Protein AF-A0AAQ3JNX9-F1 (afdb_monomer_lite)

Structure (mmCIF, N/CA/C/O backbone):
data_AF-A0AAQ3JNX9-F1
#
_entry.id   AF-A0AAQ3JNX9-F1
#
loop_
_atom_site.group_PDB
_atom_site.id
_atom_site.type_symbol
_atom_site.label_atom_id
_atom_site.label_alt_id
_atom_site.label_comp_id
_atom_site.label_asym_id
_atom_site.label_entity_id
_atom_site.label_seq_id
_atom_site.pdbx_PDB_ins_code
_atom_site.Cartn_x
_atom_site.Cartn_y
_atom_site.Cartn_z
_atom_site.occupancy
_atom_site.B_iso_or_equiv
_atom_site.auth_seq_id
_atom_site.auth_comp_id
_atom_site.auth_asym_id
_atom_site.auth_atom_id
_atom_site.pdbx_PDB_model_num
ATOM 1 N N . MET A 1 1 ? -13.670 13.241 3.185 1.00 81.19 1 MET A N 1
ATOM 2 C CA . MET A 1 1 ? -13.989 12.649 1.870 1.00 81.19 1 MET A CA 1
ATOM 3 C C . MET A 1 1 ? -12.731 11.916 1.451 1.00 81.19 1 MET A C 1
ATOM 5 O O . MET A 1 1 ? -11.894 12.540 0.821 1.00 81.19 1 MET A O 1
ATOM 9 N N . PHE A 1 2 ? -12.562 10.643 1.827 1.00 93.56 2 PHE A N 1
ATOM 10 C CA . PHE A 1 2 ? -11.253 9.971 1.750 1.00 93.56 2 PHE A CA 1
ATOM 11 C C . PHE A 1 2 ? -10.531 10.189 0.409 1.00 93.56 2 PHE A C 1
ATOM 13 O O . PHE A 1 2 ? -9.43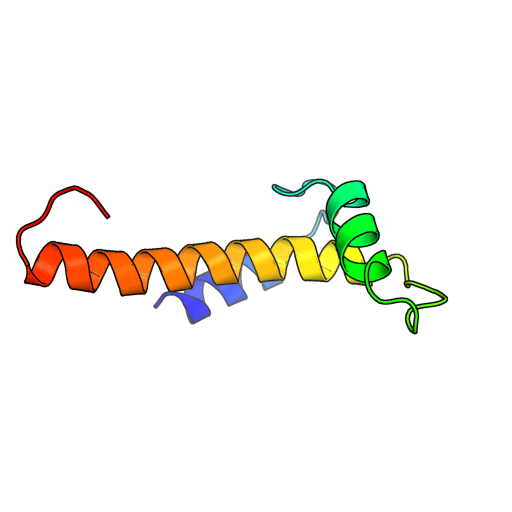9 10.742 0.383 1.00 93.56 2 PHE A O 1
ATOM 20 N N . TRP A 1 3 ? -11.185 9.866 -0.709 1.00 94.62 3 TRP A N 1
ATOM 21 C CA . TRP A 1 3 ? -10.592 10.013 -2.039 1.00 94.62 3 TRP A CA 1
ATOM 22 C C . TRP A 1 3 ? -10.261 11.456 -2.417 1.00 94.62 3 TRP A C 1
ATOM 24 O O . TRP A 1 3 ? -9.191 11.700 -2.960 1.00 94.62 3 TRP A O 1
ATOM 34 N N . ALA A 1 4 ? -11.131 12.419 -2.109 1.00 95.81 4 ALA A N 1
ATOM 35 C CA . ALA A 1 4 ? -10.861 13.827 -2.409 1.00 95.81 4 ALA A CA 1
ATOM 36 C C . ALA A 1 4 ? -9.633 14.343 -1.642 1.00 95.81 4 ALA A C 1
ATOM 38 O O . ALA A 1 4 ? -8.831 15.099 -2.188 1.00 95.81 4 ALA A O 1
ATOM 39 N N . ASP A 1 5 ? -9.474 13.896 -0.395 1.00 95.00 5 ASP A N 1
ATOM 40 C CA . ASP A 1 5 ? -8.327 14.235 0.441 1.00 95.00 5 ASP A CA 1
ATOM 41 C C . ASP A 1 5 ? -7.042 13.582 -0.113 1.00 95.00 5 ASP A C 1
ATOM 43 O O . ASP A 1 5 ? -6.025 14.259 -0.264 1.00 95.00 5 ASP A O 1
ATOM 47 N N . GLN A 1 6 ? -7.106 12.308 -0.529 1.00 94.50 6 GLN A N 1
ATOM 48 C CA . GLN A 1 6 ? -5.979 11.608 -1.162 1.00 94.50 6 GLN A CA 1
ATOM 49 C C . GLN A 1 6 ? -5.553 12.225 -2.503 1.00 94.50 6 GLN A C 1
ATOM 51 O O . GLN A 1 6 ? -4.356 12.342 -2.759 1.00 94.50 6 GLN A O 1
ATOM 56 N N . TYR A 1 7 ? -6.502 12.638 -3.351 1.00 94.00 7 TYR A N 1
ATOM 57 C CA . TYR A 1 7 ? -6.194 13.294 -4.627 1.00 94.00 7 TYR A CA 1
ATOM 58 C C . TYR A 1 7 ? -5.490 14.634 -4.421 1.00 94.00 7 TYR A C 1
ATOM 60 O O . TYR A 1 7 ? -4.487 14.899 -5.079 1.00 94.00 7 TYR A O 1
ATOM 68 N N . ARG A 1 8 ? -5.956 15.444 -3.464 1.00 95.06 8 ARG A N 1
ATOM 69 C CA . ARG A 1 8 ? -5.317 16.725 -3.136 1.00 95.06 8 ARG A CA 1
ATOM 70 C C . ARG A 1 8 ? -3.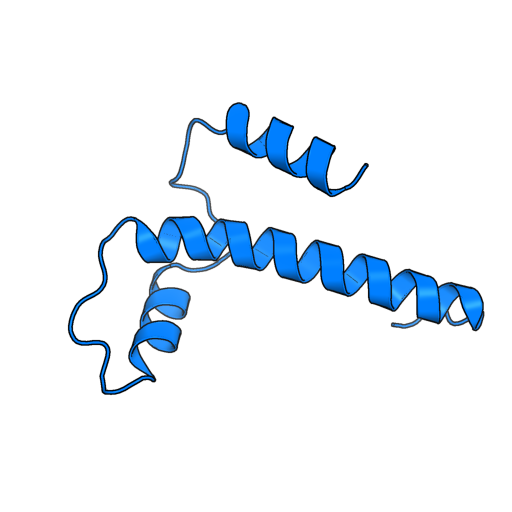869 16.543 -2.678 1.00 95.06 8 ARG A C 1
ATOM 72 O O . ARG A 1 8 ? -3.004 17.325 -3.055 1.00 95.06 8 ARG A O 1
ATOM 79 N N . GLU A 1 9 ? -3.598 15.519 -1.872 1.00 91.44 9 GLU A N 1
ATOM 80 C CA . GLU A 1 9 ? -2.238 15.203 -1.420 1.00 91.44 9 GLU A CA 1
ATOM 81 C C . GLU A 1 9 ? -1.333 14.790 -2.593 1.00 91.44 9 GL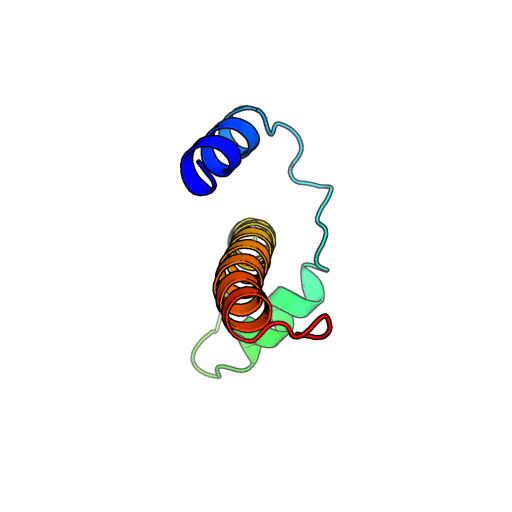U A C 1
ATOM 83 O O . GLU A 1 9 ? -0.194 15.248 -2.689 1.00 91.44 9 GLU A O 1
ATOM 88 N N . ILE A 1 10 ? -1.851 13.988 -3.532 1.00 91.88 10 ILE A N 1
ATOM 89 C CA . ILE A 1 10 ? -1.119 13.593 -4.746 1.00 91.88 10 ILE A CA 1
ATOM 90 C C . ILE A 1 10 ? -0.768 14.817 -5.596 1.00 91.88 10 ILE A C 1
ATOM 92 O O . ILE A 1 10 ? 0.375 14.941 -6.024 1.00 91.88 10 ILE A O 1
ATOM 96 N N . GLU A 1 11 ? -1.710 15.741 -5.803 1.00 92.94 11 GLU A N 1
ATOM 97 C CA . GLU A 1 11 ? -1.475 16.977 -6.567 1.00 92.94 11 GLU A CA 1
ATOM 98 C C . GLU A 1 11 ? -0.395 17.872 -5.941 1.00 92.94 11 GLU A C 1
ATOM 100 O O . GLU A 1 11 ? 0.320 18.576 -6.651 1.00 92.94 11 GLU A O 1
ATOM 105 N N . GLN A 1 12 ? -0.257 17.844 -4.613 1.00 90.75 12 GLN A N 1
ATOM 106 C CA . GLN A 1 12 ? 0.750 18.612 -3.875 1.00 90.75 12 GLN A CA 1
ATOM 107 C C . GLN A 1 12 ? 2.103 17.892 -3.767 1.00 90.75 12 GLN A C 1
ATOM 109 O O . GLN A 1 12 ? 3.101 18.500 -3.367 1.00 90.75 12 GLN A O 1
ATOM 114 N N . THR A 1 13 ? 2.160 16.604 -4.110 1.00 86.31 13 THR A N 1
ATOM 115 C CA . THR A 1 13 ? 3.373 15.796 -3.980 1.00 86.31 13 THR A CA 1
ATOM 116 C C . THR A 1 13 ? 4.378 16.167 -5.068 1.00 86.31 13 THR A C 1
ATOM 118 O O . THR A 1 13 ? 4.134 16.000 -6.259 1.00 86.31 13 THR A O 1
ATOM 121 N N . THR A 1 14 ? 5.544 16.652 -4.644 1.00 82.88 14 THR A N 1
ATOM 122 C CA . THR A 1 14 ? 6.639 17.080 -5.537 1.00 82.88 14 THR A CA 1
ATOM 123 C C . THR A 1 14 ? 7.893 16.216 -5.412 1.00 82.88 14 THR A C 1
ATOM 125 O O . THR A 1 14 ? 8.741 16.240 -6.303 1.00 82.88 14 THR A O 1
ATOM 128 N N . ASP A 1 15 ? 8.008 15.422 -4.341 1.00 80.94 15 ASP A N 1
ATOM 129 C CA . ASP A 1 15 ? 9.120 14.500 -4.114 1.00 80.94 15 ASP A CA 1
ATOM 130 C C . ASP A 1 15 ? 8.619 13.054 -4.076 1.00 80.94 15 ASP A C 1
ATOM 132 O O . ASP A 1 15 ? 7.952 12.628 -3.136 1.00 80.94 15 ASP A O 1
ATOM 136 N N . PHE A 1 16 ? 8.991 12.287 -5.098 1.00 77.31 16 PHE A N 1
ATOM 137 C CA . PHE A 1 16 ? 8.660 10.870 -5.235 1.00 77.31 16 PHE A CA 1
ATOM 138 C C . PHE A 1 16 ? 9.778 9.957 -4.722 1.00 77.31 16 PHE A C 1
ATOM 140 O O . PHE A 1 16 ? 9.865 8.815 -5.147 1.00 77.31 16 PHE A O 1
ATOM 147 N N . ARG A 1 17 ? 10.692 10.441 -3.875 1.00 73.81 17 ARG A N 1
ATOM 148 C CA . ARG A 1 17 ? 11.773 9.606 -3.313 1.00 73.81 17 ARG A CA 1
ATOM 149 C C . ARG A 1 17 ? 11.408 9.003 -1.962 1.00 73.81 17 ARG A C 1
ATOM 151 O O . ARG A 1 17 ? 11.960 7.969 -1.589 1.00 73.81 17 ARG A O 1
ATOM 158 N N . ASN A 1 18 ? 10.479 9.629 -1.244 1.00 76.94 18 ASN A N 1
ATOM 159 C CA . ASN A 1 18 ? 10.044 9.183 0.072 1.00 76.94 18 ASN A CA 1
ATOM 160 C C . ASN A 1 18 ? 8.787 8.326 -0.065 1.00 76.94 18 ASN A C 1
ATOM 162 O O . ASN A 1 18 ? 7.690 8.834 -0.281 1.00 76.94 18 ASN A O 1
ATOM 166 N N . HIS A 1 19 ? 8.960 7.013 0.062 1.00 80.81 19 HIS A N 1
ATOM 167 C CA . HIS A 1 19 ? 7.866 6.049 0.017 1.00 80.81 19 HIS A CA 1
ATOM 168 C C . HIS A 1 19 ? 7.745 5.299 1.336 1.00 80.81 19 HIS A C 1
ATOM 170 O O . HIS A 1 19 ? 8.741 4.797 1.859 1.00 80.81 19 HIS A O 1
ATOM 176 N N . SER A 1 20 ? 6.509 5.123 1.805 1.00 84.38 20 SER A N 1
ATOM 177 C CA . SER A 1 20 ? 6.174 4.258 2.944 1.00 84.38 20 SER A CA 1
ATOM 178 C C . SER A 1 20 ? 6.509 2.780 2.669 1.00 84.38 20 SER A C 1
ATOM 180 O O . SER A 1 20 ? 6.743 2.007 3.597 1.00 84.38 20 SER A O 1
ATOM 182 N N . PHE A 1 21 ? 6.580 2.381 1.389 1.00 91.12 21 PHE A N 1
ATOM 183 C CA . PHE A 1 21 ? 6.850 1.007 0.958 1.00 91.12 21 PHE A CA 1
ATOM 184 C C . PHE A 1 21 ? 8.197 0.864 0.228 1.00 91.12 21 PHE A C 1
ATOM 186 O O . PHE A 1 21 ? 8.510 1.658 -0.663 1.00 91.12 21 PHE A O 1
ATOM 193 N N . PRO A 1 22 ? 8.979 -0.199 0.502 1.00 94.62 22 PRO A N 1
ATOM 194 C CA . PRO A 1 22 ? 10.224 -0.451 -0.219 1.00 94.62 22 PRO A CA 1
ATOM 195 C C . PRO A 1 22 ? 9.984 -0.829 -1.691 1.00 94.62 22 PRO A C 1
ATOM 197 O O . PRO A 1 22 ? 9.486 -1.921 -1.987 1.00 94.62 22 PRO A O 1
ATOM 200 N N . LEU A 1 23 ? 10.443 0.007 -2.631 1.00 95.06 23 LEU A N 1
ATOM 201 C CA . LEU A 1 23 ? 10.278 -0.222 -4.079 1.00 95.06 23 LEU A CA 1
ATOM 202 C C . LEU A 1 23 ? 10.837 -1.573 -4.552 1.00 95.06 23 LEU A C 1
ATOM 204 O O . LEU A 1 23 ? 10.249 -2.239 -5.402 1.00 95.06 23 LEU A O 1
ATOM 208 N N . ALA A 1 24 ? 11.949 -2.026 -3.966 1.00 95.56 24 ALA A N 1
ATOM 209 C CA . ALA A 1 24 ? 12.540 -3.324 -4.289 1.00 95.56 24 ALA A CA 1
ATOM 210 C C . ALA A 1 24 ? 11.615 -4.504 -3.936 1.00 95.56 24 ALA A C 1
ATOM 212 O O . ALA A 1 24 ? 11.627 -5.522 -4.627 1.00 95.56 24 ALA A O 1
ATOM 213 N N . ARG A 1 25 ? 10.807 -4.385 -2.872 1.00 97.69 25 ARG A N 1
ATOM 214 C CA . ARG A 1 25 ? 9.828 -5.414 -2.490 1.00 97.69 25 ARG A CA 1
ATOM 215 C C . ARG A 1 25 ? 8.629 -5.398 -3.427 1.00 97.69 25 ARG A C 1
ATOM 217 O O . ARG A 1 25 ? 8.236 -6.469 -3.872 1.00 97.69 25 ARG A O 1
ATOM 224 N N . ILE A 1 26 ? 8.133 -4.214 -3.787 1.00 97.25 26 ILE A N 1
ATOM 225 C CA . ILE A 1 26 ? 7.074 -4.055 -4.795 1.00 97.25 26 ILE A CA 1
ATOM 226 C C . ILE A 1 26 ? 7.510 -4.705 -6.112 1.00 97.25 26 ILE A C 1
ATOM 228 O O . ILE A 1 26 ? 6.823 -5.583 -6.624 1.00 97.25 26 ILE A O 1
ATOM 232 N N . LYS A 1 27 ? 8.715 -4.378 -6.599 1.00 97.31 27 LYS A N 1
ATOM 233 C CA . LYS A 1 27 ? 9.281 -4.979 -7.813 1.00 97.31 27 LYS A CA 1
ATOM 234 C C . LYS A 1 27 ? 9.385 -6.505 -7.719 1.00 97.31 27 LYS A C 1
ATOM 236 O O . LYS A 1 27 ? 9.084 -7.183 -8.693 1.00 97.31 27 LYS A O 1
ATOM 241 N N . LYS A 1 28 ? 9.796 -7.056 -6.568 1.00 97.88 28 LYS A N 1
ATOM 242 C CA . LYS A 1 28 ? 9.845 -8.515 -6.353 1.00 97.88 28 LYS A CA 1
ATOM 243 C C . LYS A 1 28 ? 8.462 -9.165 -6.415 1.00 97.88 28 LYS A C 1
ATOM 245 O O . LYS A 1 28 ? 8.356 -10.231 -6.998 1.00 97.88 28 LYS A O 1
ATOM 250 N N . ILE A 1 29 ? 7.434 -8.534 -5.843 1.00 98.06 29 ILE A N 1
ATOM 251 C CA . ILE A 1 29 ? 6.051 -9.035 -5.898 1.00 98.06 29 ILE A CA 1
ATOM 252 C C . ILE A 1 29 ? 5.538 -9.010 -7.341 1.00 98.06 29 ILE A C 1
ATOM 254 O O . ILE A 1 29 ? 5.028 -10.014 -7.814 1.00 98.06 29 ILE A O 1
ATOM 258 N N . MET A 1 30 ? 5.752 -7.910 -8.070 1.00 98.06 30 MET A N 1
ATOM 259 C CA . MET A 1 30 ? 5.386 -7.816 -9.491 1.00 98.06 30 MET A CA 1
ATOM 260 C C . MET A 1 30 ? 6.094 -8.877 -10.352 1.00 98.06 30 MET A C 1
ATOM 262 O O . MET A 1 30 ? 5.514 -9.381 -11.301 1.00 98.06 30 MET A O 1
ATOM 266 N N . LYS A 1 31 ? 7.345 -9.224 -10.019 1.00 97.56 31 LYS A N 1
ATOM 267 C CA . LYS A 1 31 ? 8.147 -10.266 -10.687 1.00 97.56 31 LYS A CA 1
ATOM 268 C C . LYS A 1 31 ? 7.849 -11.697 -10.239 1.00 97.56 31 LYS A C 1
ATOM 270 O O . LYS A 1 31 ? 8.509 -12.609 -10.723 1.00 97.56 31 LYS A O 1
ATOM 275 N N . ALA A 1 32 ? 6.927 -11.893 -9.299 1.00 97.81 32 ALA A N 1
ATOM 276 C CA . ALA A 1 32 ? 6.444 -13.231 -8.972 1.00 97.81 32 ALA A CA 1
ATOM 277 C C . ALA A 1 32 ? 5.573 -13.805 -10.101 1.00 97.81 32 ALA A C 1
ATOM 279 O O . ALA A 1 32 ? 5.420 -15.018 -10.183 1.00 97.81 32 ALA A O 1
ATOM 280 N N . ASP A 1 33 ? 5.032 -12.938 -10.960 1.00 97.50 33 ASP A N 1
ATOM 281 C CA . ASP A 1 33 ? 4.415 -13.319 -12.225 1.00 97.50 33 ASP A CA 1
ATOM 282 C C . ASP A 1 33 ? 5.505 -13.541 -13.291 1.00 97.50 33 ASP A C 1
ATOM 284 O O . ASP A 1 33 ? 6.273 -12.626 -13.615 1.00 97.50 33 ASP A O 1
ATOM 288 N N . GLU A 1 34 ? 5.589 -14.770 -13.807 1.00 96.12 34 GLU A N 1
ATOM 289 C CA . GLU A 1 34 ? 6.601 -15.195 -14.782 1.00 96.12 34 GLU A CA 1
ATOM 290 C C . GLU A 1 34 ? 6.452 -14.488 -16.140 1.00 96.12 34 GLU A C 1
ATOM 292 O O . GLU A 1 34 ? 7.443 -14.330 -16.858 1.00 96.12 34 GLU A O 1
ATOM 297 N N . GLU A 1 35 ? 5.255 -13.994 -16.477 1.00 97.62 35 GLU A N 1
ATOM 298 C CA . GLU A 1 35 ? 5.005 -13.266 -17.728 1.00 97.62 35 GLU A CA 1
ATOM 299 C C . GLU A 1 35 ? 5.566 -11.831 -17.689 1.00 97.62 35 GLU A C 1
ATOM 301 O O . GLU A 1 35 ? 5.785 -11.192 -18.725 1.00 97.62 35 GLU A O 1
ATOM 306 N N . VAL A 1 36 ? 5.879 -11.309 -16.498 1.00 96.56 36 VAL A N 1
ATOM 307 C CA . VAL A 1 36 ? 6.406 -9.952 -16.327 1.00 96.56 36 VAL A CA 1
ATOM 308 C C . VAL A 1 36 ? 7.916 -9.936 -16.565 1.00 96.56 36 VAL A C 1
ATOM 310 O O . VAL A 1 36 ? 8.731 -10.118 -15.658 1.00 96.56 36 VAL A O 1
ATOM 313 N N . LEU A 1 37 ? 8.334 -9.624 -17.794 1.00 94.94 37 LEU A N 1
ATOM 314 C CA . LEU A 1 37 ? 9.753 -9.590 -18.187 1.00 94.94 37 LEU A CA 1
ATOM 315 C C . LEU A 1 37 ? 10.481 -8.291 -17.828 1.00 94.94 37 LEU A C 1
ATOM 317 O O . LEU A 1 37 ? 11.631 -8.322 -17.384 1.00 94.94 37 LEU A O 1
ATOM 321 N N . 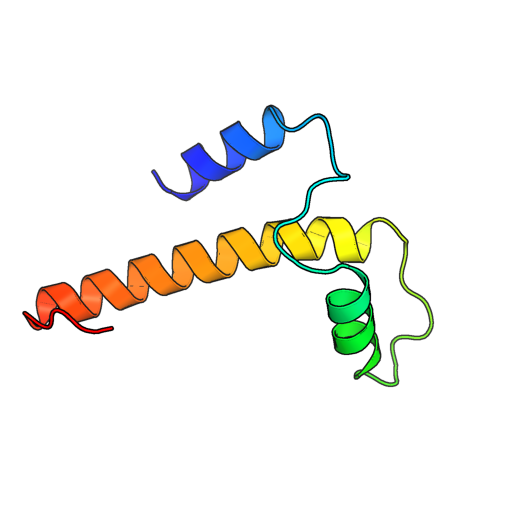MET A 1 38 ? 9.831 -7.139 -17.949 1.00 96.81 38 MET A N 1
ATOM 322 C CA . MET A 1 38 ? 10.417 -5.838 -17.619 1.00 96.81 38 MET A CA 1
ATOM 323 C C . MET A 1 38 ? 9.419 -4.996 -16.836 1.00 96.81 38 MET A C 1
ATOM 325 O O . MET A 1 38 ? 8.213 -5.144 -16.987 1.00 96.81 38 MET A O 1
ATOM 329 N N . ILE A 1 39 ? 9.941 -4.134 -15.965 1.00 96.94 39 ILE A N 1
ATOM 330 C CA . ILE A 1 39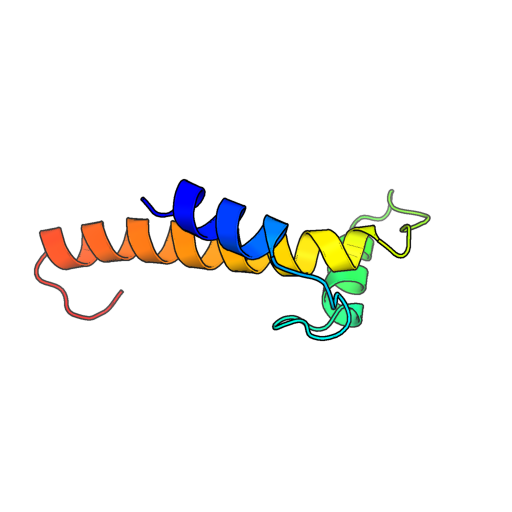 ? 9.142 -3.225 -15.144 1.00 96.94 39 ILE A CA 1
ATOM 331 C C . ILE A 1 39 ? 9.774 -1.847 -15.275 1.00 96.94 39 ILE A C 1
ATOM 333 O O . ILE A 1 39 ? 10.958 -1.687 -14.963 1.00 96.94 39 ILE A O 1
ATOM 337 N N . ALA A 1 40 ? 8.983 -0.886 -15.742 1.00 97.56 40 ALA A N 1
ATOM 338 C CA . ALA A 1 40 ? 9.385 0.508 -15.836 1.00 97.56 40 ALA A CA 1
ATOM 339 C C . ALA A 1 40 ? 9.661 1.088 -14.437 1.00 97.56 40 ALA A C 1
ATOM 341 O O . ALA A 1 40 ? 9.086 0.634 -13.444 1.00 97.56 40 ALA A O 1
ATOM 342 N N . ALA A 1 41 ? 10.571 2.056 -14.331 1.00 93.56 41 ALA A N 1
ATOM 343 C CA . ALA A 1 41 ? 11.022 2.566 -13.033 1.00 93.56 41 ALA A CA 1
ATOM 344 C C . ALA A 1 41 ? 9.897 3.277 -12.258 1.00 93.56 41 ALA A C 1
ATOM 346 O O . ALA A 1 41 ? 9.860 3.220 -11.031 1.00 93.56 41 ALA A O 1
ATOM 347 N N . GLU A 1 42 ? 8.960 3.887 -12.980 1.00 93.62 42 GLU A N 1
ATOM 348 C CA . GLU A 1 42 ? 7.786 4.579 -12.460 1.00 93.62 42 GLU A CA 1
ATOM 349 C C . GLU A 1 42 ? 6.719 3.630 -11.901 1.00 93.62 42 GLU A C 1
ATOM 351 O O . GLU A 1 42 ? 5.971 4.010 -11.002 1.00 93.62 42 GLU A O 1
ATOM 356 N N . ALA A 1 43 ? 6.651 2.379 -12.366 1.00 96.06 43 ALA A N 1
ATOM 357 C CA . ALA A 1 43 ? 5.585 1.472 -11.949 1.00 96.06 43 ALA A CA 1
ATOM 358 C C . ALA A 1 43 ? 5.648 1.144 -10.439 1.00 96.06 43 ALA A C 1
ATOM 360 O O . ALA A 1 43 ? 4.638 1.336 -9.761 1.00 96.06 43 ALA A O 1
ATOM 361 N N . PRO A 1 44 ? 6.798 0.747 -9.848 1.00 95.69 44 PRO A N 1
ATOM 362 C CA . PRO A 1 44 ? 6.907 0.565 -8.400 1.00 95.69 44 PRO A CA 1
ATOM 363 C C . PRO A 1 44 ? 6.584 1.824 -7.583 1.00 95.69 44 PRO A C 1
ATOM 365 O O . PRO A 1 44 ? 6.047 1.700 -6.486 1.00 95.69 44 PRO A O 1
ATOM 368 N N . VAL A 1 45 ? 6.898 3.014 -8.108 1.00 93.75 45 VAL A N 1
ATOM 369 C CA . VAL A 1 45 ? 6.620 4.313 -7.466 1.00 93.75 45 VAL A CA 1
ATOM 370 C C . VAL A 1 45 ? 5.110 4.541 -7.370 1.00 93.75 45 VAL 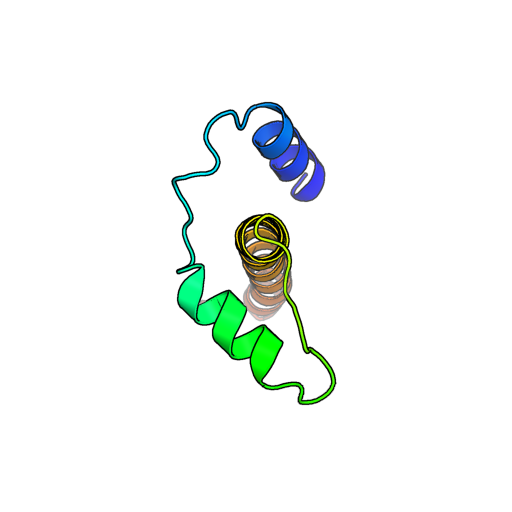A C 1
ATOM 372 O O . VAL A 1 45 ? 4.592 4.824 -6.290 1.00 93.75 45 VAL A O 1
ATOM 375 N N . VAL A 1 46 ? 4.387 4.337 -8.475 1.00 93.50 46 VAL A N 1
ATOM 376 C CA . VAL A 1 46 ? 2.919 4.431 -8.506 1.00 93.50 46 VAL A CA 1
ATOM 377 C C . VAL A 1 46 ? 2.291 3.383 -7.590 1.00 93.50 46 VAL A C 1
ATOM 379 O O . VAL A 1 46 ? 1.405 3.711 -6.801 1.00 93.50 46 VAL A O 1
ATOM 382 N N . PHE A 1 47 ? 2.783 2.141 -7.628 1.00 95.81 47 PHE A N 1
ATOM 383 C CA . PHE A 1 47 ? 2.300 1.081 -6.744 1.00 95.81 47 PHE A CA 1
ATOM 384 C C . PHE A 1 47 ? 2.527 1.395 -5.266 1.00 95.81 47 PHE A C 1
ATOM 386 O O . PHE A 1 47 ? 1.668 1.065 -4.459 1.00 95.81 47 PHE A O 1
ATOM 393 N N . ALA A 1 48 ? 3.631 2.046 -4.889 1.00 94.50 48 ALA A N 1
ATOM 394 C CA . ALA A 1 48 ? 3.857 2.425 -3.497 1.00 94.50 48 ALA A CA 1
ATOM 395 C C . ALA A 1 48 ? 2.727 3.328 -2.978 1.00 94.50 48 ALA A C 1
ATOM 397 O O . ALA A 1 48 ? 2.162 3.049 -1.921 1.00 94.50 48 ALA A O 1
ATOM 398 N N . ARG A 1 49 ? 2.341 4.352 -3.753 1.00 92.81 49 ARG A N 1
ATOM 399 C CA . ARG A 1 49 ? 1.238 5.248 -3.380 1.00 92.81 49 ARG A CA 1
ATOM 400 C C . ARG A 1 49 ? -0.127 4.566 -3.480 1.00 92.81 49 ARG A C 1
ATOM 402 O O . ARG A 1 49 ? -0.954 4.716 -2.587 1.00 92.81 49 ARG A O 1
ATOM 409 N N . ALA A 1 50 ? -0.359 3.778 -4.527 1.00 94.19 50 ALA A N 1
ATOM 410 C CA . ALA A 1 50 ? -1.618 3.058 -4.698 1.00 94.19 50 ALA A CA 1
ATOM 411 C C . ALA A 1 50 ? -1.862 2.042 -3.568 1.00 94.19 50 ALA A C 1
ATOM 413 O O . ALA A 1 50 ? -2.973 1.958 -3.052 1.00 94.19 50 ALA A O 1
ATOM 414 N N . CYS A 1 51 ? -0.829 1.308 -3.141 1.00 95.94 51 CYS A N 1
ATOM 415 C CA . CYS A 1 51 ? -0.912 0.371 -2.022 1.00 95.94 51 CYS A CA 1
ATOM 416 C C . CYS A 1 51 ? -1.214 1.079 -0.697 1.00 95.94 51 CYS A C 1
ATOM 418 O O . CYS A 1 51 ? -2.006 0.566 0.089 1.00 95.94 51 CYS A O 1
ATOM 420 N N . GLU A 1 52 ? -0.623 2.254 -0.455 1.00 93.75 52 GLU A N 1
ATOM 421 C CA . GLU A 1 52 ? -0.933 3.081 0.719 1.00 93.75 52 GLU A CA 1
ATOM 422 C C . GLU A 1 52 ? -2.420 3.440 0.763 1.00 93.75 52 GLU A C 1
ATOM 424 O O . GLU A 1 52 ? -3.109 3.150 1.742 1.00 93.75 52 GLU A O 1
ATOM 429 N N . MET A 1 53 ? -2.932 3.985 -0.342 1.00 94.88 53 MET A N 1
ATOM 430 C CA . MET A 1 53 ? -4.337 4.367 -0.476 1.00 94.88 53 MET A CA 1
ATOM 431 C C . MET A 1 53 ? -5.274 3.166 -0.338 1.00 94.88 53 MET A C 1
ATOM 433 O O . MET A 1 53 ? -6.288 3.251 0.354 1.00 94.88 53 MET A O 1
ATOM 437 N N . PHE A 1 54 ? -4.918 2.038 -0.955 1.00 97.19 54 PHE A N 1
ATOM 438 C CA . PHE A 1 54 ? -5.682 0.797 -0.880 1.00 97.19 54 PHE A CA 1
ATOM 439 C C . PHE A 1 54 ? -5.784 0.278 0.558 1.00 97.19 54 PHE A C 1
ATOM 441 O O . PHE A 1 54 ? -6.878 -0.044 1.019 1.00 97.19 54 PHE A O 1
ATOM 448 N N . ILE A 1 55 ? -4.664 0.228 1.289 1.00 97.31 55 ILE A N 1
ATOM 449 C CA . ILE A 1 55 ? -4.645 -0.235 2.682 1.00 97.31 55 ILE A CA 1
ATOM 450 C C . ILE A 1 55 ? -5.469 0.701 3.565 1.00 97.31 55 ILE A C 1
ATOM 452 O O . ILE A 1 55 ? -6.264 0.214 4.369 1.00 97.31 55 ILE A O 1
ATOM 456 N N . LEU A 1 56 ? -5.325 2.021 3.411 1.00 96.31 56 LEU A N 1
ATOM 457 C CA . LEU A 1 56 ? -6.090 3.001 4.185 1.00 96.31 56 LEU A CA 1
ATOM 458 C C . LEU A 1 56 ? -7.595 2.870 3.940 1.00 96.31 56 LEU A C 1
ATOM 460 O O . LEU A 1 56 ? -8.370 2.810 4.894 1.00 96.31 56 LEU A O 1
ATOM 464 N N . GLU A 1 57 ? -8.011 2.777 2.677 1.00 97.56 57 GLU A N 1
ATOM 465 C CA . GLU A 1 57 ? -9.421 2.628 2.333 1.00 97.56 57 GLU A CA 1
ATOM 466 C C . GLU A 1 57 ? -9.995 1.315 2.871 1.00 97.56 57 GLU A C 1
ATOM 468 O O . GLU A 1 57 ? -11.048 1.313 3.517 1.00 97.56 57 GLU A O 1
ATOM 473 N N . LEU A 1 58 ? -9.306 0.197 2.626 1.00 98.19 58 LEU A N 1
ATOM 474 C CA . LEU A 1 58 ? -9.747 -1.117 3.079 1.00 98.19 58 LEU A CA 1
ATOM 475 C C . LEU A 1 58 ? -9.842 -1.164 4.606 1.00 98.19 58 LEU A C 1
ATOM 477 O O . LEU A 1 58 ? -10.833 -1.662 5.142 1.00 98.19 58 LEU A O 1
ATOM 481 N N . THR A 1 59 ? -8.853 -0.601 5.304 1.00 97.94 59 THR A N 1
ATOM 482 C CA . THR A 1 59 ? -8.839 -0.514 6.770 1.00 97.94 59 THR A CA 1
ATOM 483 C C . THR A 1 59 ? -9.995 0.340 7.274 1.00 97.94 59 THR A C 1
ATOM 485 O O . THR A 1 59 ? -10.707 -0.099 8.168 1.00 97.94 59 THR A O 1
ATOM 488 N N . HIS A 1 60 ? -10.255 1.508 6.678 1.00 96.94 60 HIS A N 1
ATOM 489 C CA . HIS A 1 60 ? -11.372 2.368 7.078 1.00 96.94 60 HIS A CA 1
ATOM 490 C C . HIS A 1 60 ? -12.727 1.671 6.895 1.00 96.94 60 HIS A C 1
ATOM 492 O O . HIS A 1 60 ? -13.591 1.745 7.768 1.00 96.94 60 HIS A O 1
ATOM 498 N N . ARG A 1 61 ? -12.934 0.981 5.766 1.00 97.19 61 ARG A N 1
ATOM 499 C CA . ARG A 1 61 ? -14.174 0.227 5.516 1.00 97.19 61 ARG A CA 1
ATOM 500 C C . ARG A 1 61 ? -14.334 -0.933 6.498 1.00 97.19 61 ARG A C 1
ATOM 502 O O . ARG A 1 61 ? -15.424 -1.156 7.014 1.00 97.19 61 ARG A O 1
ATOM 509 N N . SER A 1 62 ? -13.247 -1.648 6.774 1.00 98.19 62 SER A N 1
ATOM 510 C CA . SER A 1 62 ? -13.255 -2.776 7.708 1.00 98.19 62 SER A CA 1
ATOM 511 C C . SER A 1 62 ? -13.477 -2.301 9.151 1.00 98.19 62 SER A C 1
ATOM 513 O O . SER A 1 62 ? -14.200 -2.942 9.911 1.00 98.19 62 SER A O 1
ATOM 515 N N . TRP A 1 63 ? -12.909 -1.149 9.518 1.00 98.12 63 TRP A N 1
ATOM 516 C CA . TRP A 1 63 ? -13.082 -0.532 10.832 1.00 98.12 63 TRP A CA 1
ATOM 517 C C . TRP A 1 63 ? -14.518 -0.084 11.076 1.00 98.12 63 TRP A C 1
ATOM 519 O O . TRP A 1 63 ? -15.057 -0.393 12.133 1.00 98.12 63 TRP A O 1
ATOM 529 N N . ALA A 1 64 ? -15.175 0.521 10.080 1.00 97.12 64 ALA A N 1
ATOM 530 C CA . ALA A 1 64 ? -16.596 0.856 10.178 1.00 97.12 64 ALA A CA 1
ATOM 531 C C . ALA A 1 64 ? -17.441 -0.379 10.548 1.00 97.12 64 ALA A C 1
ATOM 533 O O . ALA A 1 64 ? -18.294 -0.314 11.431 1.00 97.12 64 ALA A O 1
ATOM 534 N N . HIS A 1 65 ? -17.130 -1.543 9.966 1.00 97.81 65 HIS A N 1
ATOM 535 C CA . HIS A 1 65 ? -17.795 -2.795 10.328 1.00 97.81 65 HIS A CA 1
ATOM 536 C C . HIS A 1 65 ? -17.459 -3.278 11.753 1.00 97.81 65 HIS A C 1
ATOM 538 O O . HIS A 1 65 ? -18.316 -3.835 12.443 1.00 97.81 65 HIS A O 1
ATOM 544 N N . ALA A 1 66 ? -16.226 -3.090 12.232 1.00 98.44 66 ALA A N 1
ATOM 545 C CA . ALA A 1 66 ? -15.871 -3.390 13.622 1.00 98.44 66 ALA A CA 1
ATOM 546 C C . ALA A 1 66 ? -16.635 -2.492 14.612 1.00 98.44 66 ALA A C 1
ATOM 548 O O . ALA A 1 66 ? -17.192 -3.004 15.589 1.00 98.44 66 ALA A O 1
ATOM 549 N N . GLU A 1 67 ? -16.742 -1.195 14.314 1.00 97.94 67 GLU A N 1
ATOM 550 C CA . GLU A 1 67 ? -17.486 -0.211 15.107 1.00 97.94 67 GLU A CA 1
ATOM 551 C C . GLU A 1 67 ? -18.986 -0.515 15.159 1.00 97.94 67 GLU A C 1
ATOM 553 O O . GLU A 1 67 ? -19.571 -0.504 16.244 1.00 97.94 67 GLU A O 1
ATOM 558 N N . GLU A 1 68 ? -19.602 -0.877 14.027 1.00 97.88 68 GLU A N 1
ATOM 559 C CA . GLU A 1 68 ? -21.002 -1.332 13.959 1.00 97.88 68 GLU A CA 1
ATOM 560 C C . GLU A 1 68 ? -21.270 -2.512 14.908 1.00 97.88 68 GLU A C 1
ATOM 562 O O . GLU A 1 68 ? -22.331 -2.605 15.528 1.00 97.88 68 GLU A O 1
ATOM 567 N N . ASN A 1 69 ? -20.275 -3.388 15.077 1.00 97.94 69 ASN A N 1
ATOM 568 C CA . ASN A 1 69 ? -20.324 -4.539 15.976 1.00 97.94 69 ASN A CA 1
ATOM 569 C C . ASN A 1 69 ? -19.805 -4.240 17.395 1.00 97.94 69 ASN A C 1
ATOM 571 O O . ASN A 1 69 ? -19.646 -5.167 18.192 1.00 97.94 69 ASN A O 1
ATOM 575 N N . LYS A 1 70 ? -19.533 -2.971 17.733 1.00 97.81 70 LYS A N 1
ATOM 576 C CA . LYS A 1 70 ? -18.984 -2.527 19.030 1.00 97.81 70 LYS A CA 1
ATOM 577 C C . LYS A 1 70 ? -17.665 -3.213 19.408 1.00 97.81 70 LYS A C 1
ATOM 579 O O . LYS A 1 70 ? -17.349 -3.355 20.591 1.00 97.81 70 LYS A O 1
ATOM 584 N N . ARG A 1 71 ? -16.892 -3.655 18.416 1.00 98.38 71 ARG A N 1
ATOM 585 C CA . ARG A 1 71 ? -15.553 -4.217 18.611 1.00 98.38 71 ARG A CA 1
ATOM 586 C C . ARG A 1 71 ? -14.525 -3.094 18.539 1.00 98.38 71 ARG A C 1
ATOM 588 O O . ARG A 1 71 ? -14.612 -2.225 17.685 1.00 98.38 71 ARG A O 1
ATOM 595 N N . GLN A 1 72 ? -13.531 -3.144 19.422 1.00 95.94 72 GLN A N 1
ATOM 596 C CA . GLN A 1 72 ? -12.389 -2.216 19.426 1.00 95.94 72 GLN A CA 1
ATOM 597 C C . GLN A 1 72 ? -11.129 -2.829 18.798 1.00 95.94 72 GLN A C 1
ATOM 599 O O . GLN A 1 72 ? -10.039 -2.269 18.880 1.00 95.94 72 GLN A O 1
ATOM 604 N N . THR A 1 73 ? -11.268 -4.001 18.188 1.00 96.44 73 THR A N 1
ATOM 605 C CA . THR A 1 73 ? -10.202 -4.704 17.478 1.00 96.44 73 THR A CA 1
ATOM 606 C C . THR A 1 73 ? -10.727 -5.047 16.094 1.00 96.44 73 THR A C 1
ATOM 608 O O . THR A 1 73 ? -11.842 -5.577 15.979 1.00 96.44 73 THR A O 1
ATOM 611 N N . LEU A 1 74 ? -9.942 -4.681 15.076 1.00 92.50 74 LEU A N 1
ATOM 612 C CA . LEU A 1 74 ? -10.241 -4.940 13.674 1.00 92.50 74 LEU A CA 1
ATOM 613 C C . LEU A 1 74 ? -10.110 -6.429 13.358 1.00 92.50 74 LEU A C 1
ATOM 615 O O . LEU A 1 74 ? -9.040 -6.989 13.687 1.00 92.50 74 LEU A O 1
#

Sequence (74 aa):
MFWADQYREIEQTTDFRNHSFPLARIKKIMKADEEVLMIAAEAPVVFARACEMFILELTHRSWAHAEENKRQTL

Secondary structure (DSSP, 8-state):
-HHHHHHHHHHH----S--SS-HHHHHHHHTTSTT-----THHHHHHHHHHHHHHHHHHHHHHHHHHHTT-S--

InterPro domains:
  IPR007125 Core Histone H2A/H2B/H3 domain [PF00125] (8-74)
  IPR009072 Histone-fold [G3DSA:1.10.20.10] (1-74)
  IPR009072 Histone-fold [SSF47113] (7-74)
  IPR050568 Transcription/DNA replication regulator [PTHR10252] (1-74)

Organism: NCBI:txid4628

Foldseek 3Di:
DLVVVLVVVVVVDDDLPDFPDDLVVLVVVVVVPVVCPDDDPCPSSVVRSVVVSVCVVVCVVVVVVCVVVVHPDD

pLDDT: mean 94.02, std 5.52, range [73.81, 98.44]

Radius of gyration: 15.75 Å; chains: 1; bounding box: 34×34×38 Å